Protein AF-A0A8R7PAR3-F1 (afdb_monomer)

Structure (mmCIF, N/CA/C/O backbone):
data_AF-A0A8R7PAR3-F1
#
_entry.id   AF-A0A8R7PAR3-F1
#
loop_
_atom_site.group_PDB
_atom_site.id
_atom_site.type_symbol
_atom_site.label_atom_id
_atom_site.label_alt_id
_atom_site.label_comp_id
_atom_site.label_asym_id
_atom_site.label_entity_id
_atom_site.label_seq_id
_atom_site.pdbx_PDB_ins_code
_atom_site.Cartn_x
_atom_site.Cartn_y
_atom_site.Cartn_z
_atom_site.occupancy
_atom_site.B_iso_or_equiv
_atom_site.auth_seq_id
_atom_site.auth_comp_id
_atom_site.auth_asym_id
_atom_site.auth_atom_id
_atom_site.pdbx_PDB_model_num
ATOM 1 N N . MET A 1 1 ? 7.587 -15.122 -15.158 1.00 65.69 1 MET A N 1
ATOM 2 C CA . MET A 1 1 ? 8.585 -14.668 -14.167 1.00 65.69 1 MET A CA 1
ATOM 3 C C . MET A 1 1 ? 7.869 -14.502 -12.839 1.00 65.69 1 MET A C 1
ATOM 5 O O . MET A 1 1 ? 6.731 -14.054 -12.856 1.00 65.69 1 MET A O 1
ATOM 9 N N . VAL A 1 2 ? 8.488 -14.904 -11.732 1.00 83.75 2 VAL A N 1
ATOM 10 C CA . VAL A 1 2 ? 7.949 -14.722 -10.374 1.00 83.75 2 VAL A CA 1
ATOM 11 C C . VAL A 1 2 ? 8.894 -13.774 -9.637 1.00 83.75 2 VAL A C 1
ATOM 13 O O . VAL A 1 2 ? 10.106 -13.960 -9.722 1.00 83.75 2 VAL A O 1
ATOM 16 N N . GLN A 1 3 ? 8.353 -12.751 -8.971 1.00 88.56 3 GLN A N 1
ATOM 17 C CA . GLN A 1 3 ? 9.102 -11.785 -8.159 1.00 88.56 3 GLN A CA 1
ATOM 18 C C . GLN A 1 3 ? 8.719 -11.979 -6.687 1.00 88.56 3 GLN A C 1
ATOM 20 O O . GLN A 1 3 ? 7.534 -12.043 -6.364 1.00 88.56 3 GLN A O 1
ATOM 25 N N . GLU A 1 4 ? 9.715 -12.077 -5.804 1.00 90.38 4 GLU A N 1
ATOM 26 C CA . GLU A 1 4 ? 9.526 -12.178 -4.353 1.00 90.38 4 GLU A CA 1
ATOM 27 C C . GLU A 1 4 ? 9.855 -10.832 -3.691 1.00 90.38 4 GLU A C 1
ATOM 29 O O . GLU A 1 4 ? 10.912 -10.249 -3.943 1.00 90.38 4 GLU A O 1
ATOM 34 N N . LEU A 1 5 ? 8.948 -10.335 -2.843 1.00 91.75 5 LEU A N 1
ATOM 35 C CA . LEU A 1 5 ? 9.017 -9.001 -2.240 1.00 91.75 5 LEU A CA 1
ATOM 36 C C . LEU A 1 5 ? 9.000 -9.085 -0.712 1.00 91.75 5 LEU A C 1
ATOM 38 O O . LEU A 1 5 ? 8.231 -9.848 -0.125 1.00 91.75 5 LEU A O 1
ATOM 42 N N . ARG A 1 6 ? 9.815 -8.257 -0.049 1.00 90.81 6 ARG A N 1
ATOM 43 C CA . ARG A 1 6 ? 9.913 -8.207 1.417 1.00 90.81 6 ARG A CA 1
ATOM 44 C C . ARG A 1 6 ? 9.215 -6.992 2.007 1.00 90.81 6 ARG A C 1
ATOM 46 O O . ARG A 1 6 ? 9.736 -5.879 1.960 1.00 90.81 6 ARG A O 1
ATOM 53 N N . ARG A 1 7 ? 8.096 -7.234 2.691 1.00 89.75 7 ARG A N 1
ATOM 54 C CA . ARG A 1 7 ? 7.409 -6.235 3.527 1.00 89.75 7 ARG A CA 1
ATOM 55 C C . ARG A 1 7 ? 8.219 -5.848 4.770 1.00 89.75 7 ARG A C 1
ATOM 57 O O . ARG A 1 7 ? 8.393 -4.670 5.054 1.00 89.75 7 ARG A O 1
ATOM 64 N N . GLY A 1 8 ? 8.723 -6.833 5.512 1.00 87.31 8 GLY A N 1
ATOM 65 C CA . GLY A 1 8 ? 9.401 -6.627 6.794 1.00 87.31 8 GLY A CA 1
ATOM 66 C C . GLY A 1 8 ? 9.808 -7.946 7.448 1.00 87.31 8 GLY A C 1
ATOM 67 O O . GLY A 1 8 ? 9.696 -8.998 6.822 1.00 87.31 8 GLY A O 1
ATOM 68 N N . ILE A 1 9 ? 10.302 -7.880 8.689 1.00 86.25 9 ILE A N 1
ATOM 69 C CA . ILE A 1 9 ? 10.720 -9.063 9.463 1.00 86.25 9 ILE A CA 1
ATOM 70 C C . ILE A 1 9 ? 9.550 -9.734 10.189 1.00 86.25 9 ILE A C 1
ATOM 72 O O . ILE A 1 9 ? 9.519 -10.956 10.309 1.00 86.25 9 ILE A O 1
ATOM 76 N N . ASP A 1 10 ? 8.570 -8.944 10.624 1.00 90.00 10 ASP A N 1
ATOM 77 C CA . ASP A 1 10 ? 7.436 -9.457 11.382 1.00 90.00 10 ASP A CA 1
ATOM 78 C C . ASP A 1 10 ? 6.428 -10.158 10.473 1.00 90.00 10 ASP A C 1
ATOM 80 O O . ASP A 1 10 ? 6.106 -9.680 9.374 1.00 90.00 10 ASP A O 1
ATOM 84 N N . ARG A 1 11 ? 5.858 -11.257 10.978 1.00 93.50 11 ARG A N 1
ATOM 85 C CA . ARG A 1 11 ? 4.675 -11.869 10.373 1.00 93.50 11 ARG A CA 1
ATOM 86 C C . ARG A 1 11 ? 3.526 -10.863 10.395 1.00 93.50 11 ARG A C 1
ATOM 88 O O . ARG A 1 11 ? 3.311 -10.188 11.402 1.00 93.50 11 ARG A O 1
ATOM 95 N N . ALA A 1 12 ? 2.804 -10.781 9.289 1.00 95.56 12 ALA A N 1
ATOM 96 C CA . ALA A 1 12 ? 1.672 -9.888 9.136 1.00 95.56 12 ALA A CA 1
ATOM 97 C C . ALA A 1 12 ? 0.623 -10.509 8.228 1.00 95.56 12 ALA A C 1
ATOM 99 O O . ALA A 1 12 ? 0.975 -11.186 7.258 1.00 95.56 12 ALA A O 1
ATOM 100 N N . ASP A 1 13 ? -0.631 -10.217 8.535 1.00 97.44 13 ASP A N 1
ATOM 101 C CA . ASP A 1 13 ? -1.751 -10.540 7.667 1.00 97.44 13 ASP A CA 1
ATOM 102 C C . ASP A 1 13 ? -1.952 -9.385 6.682 1.00 97.44 13 ASP A C 1
ATOM 104 O O . ASP A 1 13 ? -1.839 -8.206 7.030 1.00 97.44 13 ASP A O 1
ATOM 108 N N . ILE A 1 14 ? -2.166 -9.729 5.414 1.00 98.00 14 ILE A N 1
ATOM 109 C CA . ILE A 1 14 ? -2.314 -8.754 4.335 1.00 98.00 14 ILE A CA 1
ATOM 110 C C . ILE A 1 14 ? -3.793 -8.441 4.157 1.00 98.00 14 ILE A C 1
ATOM 112 O O . ILE A 1 14 ? -4.589 -9.344 3.912 1.00 98.00 14 ILE A O 1
ATOM 116 N N . HIS A 1 15 ? -4.149 -7.161 4.248 1.00 98.38 15 HIS A N 1
ATOM 117 C CA . HIS A 1 15 ? -5.535 -6.715 4.102 1.00 98.38 15 HIS A CA 1
ATOM 118 C C . HIS A 1 15 ? -5.885 -6.419 2.642 1.00 98.38 15 HIS A C 1
ATOM 120 O O . HIS A 1 15 ? -6.962 -6.772 2.170 1.00 98.38 15 HIS A O 1
ATOM 126 N N . CYS A 1 16 ? -4.984 -5.759 1.911 1.00 98.56 16 CYS A N 1
ATOM 127 C CA . CYS A 1 16 ? -5.232 -5.348 0.535 1.00 98.56 16 CYS A CA 1
ATOM 128 C C . CYS A 1 16 ? -3.932 -5.291 -0.275 1.00 98.56 16 CYS A C 1
ATOM 130 O O . CYS A 1 16 ? -2.870 -4.929 0.239 1.00 98.56 16 CYS A O 1
ATOM 132 N N . ILE A 1 17 ? -4.037 -5.639 -1.558 1.00 98.12 17 ILE A N 1
ATOM 133 C CA . ILE A 1 17 ? -2.976 -5.532 -2.558 1.00 98.12 17 ILE A CA 1
ATOM 134 C C . ILE A 1 17 ? -3.562 -4.833 -3.785 1.00 98.12 17 ILE A C 1
ATOM 136 O O . ILE A 1 17 ? -4.655 -5.186 -4.223 1.00 98.12 17 ILE A O 1
ATOM 140 N N . ALA A 1 18 ? -2.832 -3.884 -4.368 1.00 98.00 18 ALA A N 1
ATOM 141 C CA . ALA A 1 18 ? -3.247 -3.208 -5.594 1.00 98.00 18 ALA A CA 1
ATOM 142 C C . ALA A 1 18 ? -2.056 -2.958 -6.521 1.00 98.00 18 ALA A C 1
ATOM 144 O O . ALA A 1 18 ? -0.998 -2.534 -6.067 1.00 98.00 18 ALA A O 1
ATOM 145 N N . PHE A 1 19 ? -2.232 -3.183 -7.822 1.00 96.75 19 PHE A N 1
ATOM 146 C CA . PHE A 1 19 ? -1.272 -2.746 -8.836 1.00 96.75 19 PHE A CA 1
ATOM 147 C C . PHE A 1 19 ? -1.568 -1.314 -9.270 1.00 96.75 19 PHE A C 1
ATOM 149 O O . PHE A 1 19 ? -2.729 -0.898 -9.327 1.00 96.75 19 PHE A O 1
ATOM 156 N N . SER A 1 20 ? -0.527 -0.562 -9.622 1.00 95.81 20 SER A N 1
ATOM 157 C CA . SER A 1 20 ? -0.725 0.684 -10.356 1.00 95.81 20 SER A CA 1
ATOM 158 C C . SER A 1 20 ? -1.287 0.391 -11.754 1.00 95.81 20 S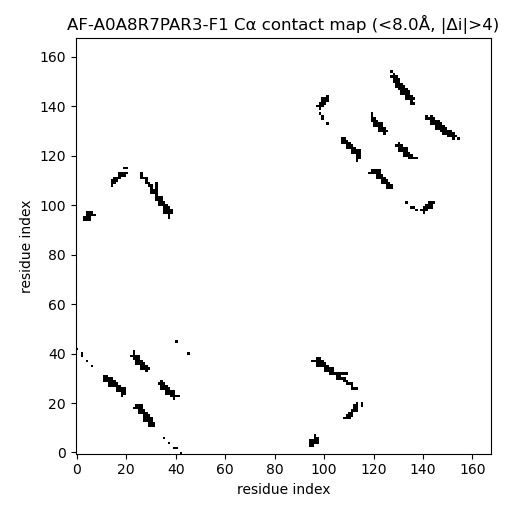ER A C 1
ATOM 160 O O . SER A 1 20 ? -1.013 -0.674 -12.311 1.00 95.81 20 SER A O 1
ATOM 162 N N . PRO A 1 21 ? -2.048 1.318 -12.368 1.00 94.06 21 PRO A N 1
ATOM 163 C CA . PRO A 1 21 ? -2.633 1.098 -13.695 1.00 94.06 21 PRO A CA 1
ATOM 164 C C . PRO A 1 21 ? -1.614 0.790 -14.801 1.00 94.06 21 PRO A C 1
ATOM 166 O O . PRO A 1 21 ? -1.952 0.153 -15.792 1.00 94.06 21 PRO A O 1
ATOM 169 N N . ASP A 1 22 ? -0.376 1.257 -14.636 1.00 91.69 22 ASP A N 1
ATOM 170 C CA . ASP A 1 22 ? 0.753 1.020 -15.541 1.00 91.69 22 ASP A CA 1
ATOM 171 C C . ASP A 1 22 ? 1.615 -0.190 -15.138 1.00 91.69 22 ASP A C 1
ATOM 173 O O . ASP A 1 22 ? 2.676 -0.403 -15.720 1.00 91.69 22 ASP A O 1
ATOM 177 N N . PHE A 1 23 ? 1.187 -0.955 -14.128 1.00 91.88 23 PHE A N 1
ATOM 178 C CA . PHE A 1 23 ? 1.869 -2.129 -13.579 1.00 91.88 23 PHE A CA 1
ATOM 179 C C . PHE A 1 23 ? 3.323 -1.893 -13.154 1.00 91.88 23 PHE A C 1
ATOM 181 O O . PHE A 1 23 ? 4.081 -2.849 -13.038 1.00 91.88 23 PHE A O 1
ATOM 188 N N . ARG A 1 24 ? 3.733 -0.645 -12.903 1.00 91.81 24 ARG A N 1
ATOM 189 C CA . ARG A 1 24 ? 5.080 -0.336 -12.397 1.00 91.81 24 ARG A CA 1
ATOM 190 C C . ARG A 1 24 ? 5.206 -0.529 -10.893 1.00 91.81 24 ARG A C 1
ATOM 192 O O . ARG A 1 24 ? 6.317 -0.723 -10.403 1.00 91.81 24 ARG A O 1
ATOM 199 N N . TRP A 1 25 ? 4.088 -0.479 -10.173 1.00 94.75 25 TRP A N 1
ATOM 200 C CA . TRP A 1 25 ? 4.067 -0.468 -8.719 1.00 94.75 25 TRP A CA 1
ATOM 201 C C . TRP A 1 25 ? 3.058 -1.461 -8.149 1.00 94.75 25 TRP A C 1
ATOM 203 O O . TRP A 1 25 ? 1.989 -1.685 -8.718 1.00 94.75 25 TRP A O 1
ATOM 213 N N . LEU A 1 26 ? 3.389 -2.002 -6.980 1.00 96.69 26 LEU A N 1
ATOM 214 C CA . LEU A 1 26 ? 2.518 -2.837 -6.162 1.00 96.69 26 LEU A CA 1
ATOM 215 C C . LEU A 1 26 ? 2.371 -2.209 -4.777 1.00 96.69 26 LEU A C 1
ATOM 217 O O . LEU A 1 26 ? 3.366 -2.015 -4.084 1.00 96.69 26 LEU A O 1
ATOM 221 N N . ALA A 1 27 ? 1.142 -1.917 -4.369 1.00 97.81 27 ALA A N 1
ATOM 222 C CA . ALA A 1 27 ? 0.796 -1.475 -3.027 1.00 97.81 27 ALA A CA 1
ATOM 223 C C . ALA A 1 27 ? 0.341 -2.663 -2.180 1.00 97.81 27 ALA A C 1
ATOM 225 O O . ALA A 1 27 ? -0.401 -3.510 -2.673 1.00 97.81 27 ALA A O 1
ATOM 226 N N . VAL A 1 28 ? 0.738 -2.700 -0.909 1.00 98.31 28 VAL A N 1
ATOM 227 C CA . VAL A 1 28 ? 0.339 -3.744 0.045 1.00 98.31 28 VAL A CA 1
ATOM 228 C C . VAL A 1 28 ? 0.058 -3.119 1.409 1.00 98.31 28 VAL A C 1
ATOM 230 O O . VAL A 1 28 ? 0.949 -2.481 1.969 1.00 98.31 28 VAL A O 1
ATOM 233 N N . SER A 1 29 ? -1.139 -3.324 1.963 1.00 98.44 29 SER A N 1
ATOM 234 C CA . SER A 1 29 ? -1.492 -2.966 3.346 1.00 98.44 29 SER A CA 1
ATOM 235 C C . SER A 1 29 ? -1.528 -4.194 4.262 1.00 98.44 29 SER A C 1
ATOM 237 O O . SER A 1 29 ? -1.795 -5.309 3.813 1.00 98.44 29 SER A O 1
ATOM 239 N N . SER A 1 30 ? -1.261 -4.008 5.557 1.00 97.69 30 SER A N 1
ATOM 240 C CA . SER A 1 30 ? -1.223 -5.114 6.528 1.00 97.69 30 SER A CA 1
ATOM 241 C C . SER A 1 30 ? -1.806 -4.770 7.901 1.00 97.69 30 SER A C 1
ATOM 243 O O . SER A 1 30 ? -1.993 -3.593 8.222 1.00 97.69 30 SER A O 1
ATOM 245 N N . ASP A 1 31 ? -2.020 -5.799 8.726 1.00 97.38 31 ASP A N 1
ATOM 246 C CA . ASP A 1 31 ? -2.444 -5.727 10.139 1.00 97.38 31 ASP A CA 1
ATOM 247 C C . ASP A 1 31 ? -1.497 -4.916 11.033 1.00 97.38 31 ASP A C 1
ATOM 249 O O . ASP A 1 31 ? -1.902 -4.376 12.061 1.00 97.38 31 ASP A O 1
ATOM 253 N N . LYS A 1 32 ? -0.244 -4.740 10.606 1.00 97.38 32 LYS A N 1
ATOM 254 C CA . LYS A 1 32 ? 0.740 -3.878 11.277 1.00 97.38 32 LYS A CA 1
ATOM 255 C C . LYS A 1 32 ? 0.508 -2.389 11.041 1.00 97.38 32 LYS A C 1
ATOM 257 O O . LYS A 1 32 ? 1.401 -1.593 11.318 1.00 97.38 32 LYS A O 1
ATOM 262 N N . GLY A 1 33 ? -0.624 -1.989 10.465 1.00 96.12 33 GLY A N 1
ATOM 263 C CA . GLY A 1 33 ? -0.890 -0.588 10.152 1.00 96.12 33 GLY A CA 1
ATOM 264 C C . GLY A 1 33 ? 0.181 0.004 9.234 1.00 96.12 33 GLY A C 1
ATOM 265 O O . GLY A 1 33 ? 0.544 1.162 9.384 1.00 96.12 33 GLY A O 1
ATOM 266 N N . THR A 1 34 ? 0.765 -0.784 8.328 1.00 96.50 34 THR A N 1
ATOM 267 C CA . THR A 1 34 ? 1.705 -0.271 7.320 1.00 96.50 34 THR A CA 1
ATOM 268 C C . THR A 1 34 ? 1.176 -0.492 5.924 1.00 96.50 34 THR A C 1
ATOM 270 O O . THR A 1 34 ? 0.575 -1.531 5.637 1.00 96.50 34 THR A O 1
ATOM 273 N N . VAL A 1 35 ? 1.457 0.475 5.052 1.00 97.75 35 VAL A N 1
ATOM 274 C CA . VAL A 1 35 ? 1.297 0.337 3.606 1.00 97.75 35 VAL A CA 1
ATOM 275 C C . VAL A 1 35 ? 2.662 0.455 2.952 1.00 97.75 35 VAL A C 1
ATOM 277 O O . VAL A 1 35 ? 3.403 1.395 3.228 1.00 97.75 35 VAL A O 1
ATOM 280 N N . HIS A 1 36 ? 2.987 -0.507 2.097 1.00 97.31 36 HIS A N 1
ATOM 281 C CA . HIS A 1 36 ? 4.240 -0.593 1.357 1.00 97.31 36 HIS A CA 1
ATOM 282 C C . HIS A 1 36 ? 3.976 -0.434 -0.139 1.00 97.31 36 HIS A C 1
ATOM 284 O O . HIS A 1 36 ? 2.972 -0.935 -0.638 1.00 97.31 36 HIS A O 1
ATOM 290 N N . VAL A 1 37 ? 4.894 0.217 -0.853 1.00 97.12 37 VAL A N 1
ATOM 291 C CA . VAL A 1 37 ? 4.943 0.272 -2.319 1.00 97.12 37 VAL A CA 1
ATOM 292 C C . VAL A 1 37 ? 6.214 -0.401 -2.800 1.00 97.12 37 VAL A C 1
ATOM 294 O O . VAL A 1 37 ? 7.304 -0.074 -2.332 1.00 97.12 37 VAL A O 1
ATOM 297 N N . PHE A 1 38 ? 6.077 -1.314 -3.753 1.00 95.62 38 PHE A N 1
ATOM 298 C CA . PHE A 1 38 ? 7.174 -2.044 -4.376 1.00 95.62 38 PHE A CA 1
ATOM 299 C C . PHE A 1 38 ? 7.246 -1.750 -5.873 1.00 95.62 38 PHE A C 1
ATOM 301 O O . PHE A 1 38 ? 6.195 -1.594 -6.501 1.00 95.62 38 PHE A O 1
ATOM 308 N N . PRO A 1 39 ? 8.451 -1.715 -6.462 1.00 93.00 39 PRO A N 1
ATOM 309 C CA . PRO A 1 39 ? 8.604 -1.778 -7.906 1.00 93.00 39 PRO A CA 1
ATOM 310 C C . PRO A 1 39 ? 8.206 -3.167 -8.416 1.00 93.00 39 PRO A C 1
ATOM 312 O O . PRO A 1 39 ? 8.545 -4.190 -7.820 1.00 93.00 39 PRO A O 1
ATOM 315 N N . VAL A 1 40 ? 7.516 -3.207 -9.548 1.00 92.00 40 VAL A N 1
ATOM 316 C CA . VAL A 1 40 ? 7.207 -4.448 -10.263 1.00 92.00 40 VAL A CA 1
ATOM 317 C C . VAL A 1 40 ? 8.241 -4.634 -11.369 1.00 92.00 40 VAL A C 1
ATOM 319 O O . VAL A 1 40 ? 8.500 -3.722 -12.160 1.00 92.00 40 VAL A O 1
ATOM 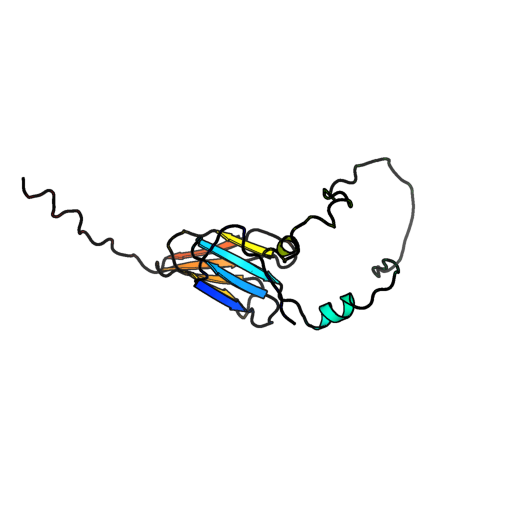322 N N . ALA A 1 41 ? 8.861 -5.810 -11.425 1.00 86.56 41 ALA A N 1
ATOM 323 C CA . ALA A 1 41 ? 9.860 -6.116 -12.438 1.00 86.56 41 ALA A CA 1
ATOM 324 C C . ALA A 1 41 ? 9.220 -6.176 -13.838 1.00 86.56 41 ALA A C 1
ATOM 326 O O . ALA A 1 41 ? 8.324 -6.982 -14.089 1.00 86.56 41 ALA A O 1
ATOM 327 N N . SER A 1 42 ? 9.707 -5.348 -14.769 1.00 78.88 42 SER A N 1
ATOM 328 C CA . SER A 1 42 ? 9.322 -5.436 -16.184 1.00 78.88 42 SER A CA 1
ATOM 329 C C . SER A 1 42 ? 10.099 -6.546 -16.898 1.00 78.88 42 SER A C 1
ATOM 331 O O . SER A 1 42 ? 11.295 -6.736 -16.651 1.00 78.88 42 SER A O 1
ATOM 333 N N . VAL A 1 43 ? 9.432 -7.236 -17.830 1.00 64.88 43 VAL A N 1
ATOM 334 C CA . VAL A 1 43 ? 10.008 -8.311 -18.659 1.00 64.88 43 VAL A CA 1
ATOM 335 C C . VAL A 1 43 ? 11.223 -7.817 -19.454 1.00 64.88 43 VAL A C 1
ATOM 337 O O . VAL A 1 43 ? 12.205 -8.548 -19.587 1.00 64.88 43 VAL A O 1
ATOM 340 N N . ASP A 1 44 ? 11.220 -6.552 -19.878 1.00 59.78 44 ASP A N 1
ATOM 341 C CA . ASP A 1 44 ? 12.302 -5.970 -20.683 1.00 59.78 44 ASP A CA 1
ATOM 342 C C . ASP A 1 44 ? 13.611 -5.789 -19.898 1.00 59.78 44 ASP A C 1
ATOM 344 O O . ASP A 1 44 ? 14.689 -5.736 -20.482 1.00 59.78 44 ASP A O 1
ATOM 348 N N . LYS A 1 45 ? 13.543 -5.718 -18.561 1.00 52.78 45 LYS A N 1
ATOM 349 C CA . LYS A 1 45 ? 14.723 -5.538 -17.696 1.00 52.78 45 LYS A CA 1
ATOM 350 C C . LYS A 1 45 ? 15.398 -6.864 -17.319 1.00 52.78 45 LYS A C 1
ATOM 352 O O . LYS A 1 45 ? 16.590 -6.885 -16.994 1.00 52.78 45 LYS A O 1
ATOM 357 N N . ALA A 1 46 ? 14.652 -7.968 -17.364 1.00 50.31 46 ALA A N 1
ATOM 358 C CA . ALA A 1 46 ? 15.136 -9.301 -17.002 1.00 50.31 46 ALA A CA 1
ATOM 359 C C . ALA A 1 46 ? 15.991 -9.947 -18.109 1.00 50.31 46 ALA A C 1
ATOM 361 O O . ALA A 1 46 ? 16.884 -10.744 -17.827 1.00 50.31 46 ALA A O 1
ATOM 362 N N . THR A 1 47 ? 15.770 -9.578 -19.372 1.00 44.66 47 THR A N 1
ATOM 363 C CA . THR A 1 47 ? 16.577 -10.058 -20.508 1.00 44.66 47 THR A CA 1
ATOM 364 C C . THR A 1 47 ? 17.959 -9.403 -20.556 1.00 44.66 47 THR A C 1
ATOM 366 O O . THR A 1 47 ? 18.929 -10.049 -20.945 1.00 44.66 47 THR A O 1
ATOM 369 N N . SER A 1 48 ? 18.096 -8.171 -20.056 1.00 47.31 48 SER A N 1
ATOM 370 C CA . SER A 1 48 ? 19.391 -7.489 -19.918 1.00 47.31 48 SER A CA 1
ATOM 371 C C . SER A 1 48 ? 20.293 -8.033 -18.800 1.00 47.31 48 SER A C 1
ATOM 373 O O . SER A 1 48 ? 21.470 -7.696 -18.764 1.00 47.31 48 SER A O 1
ATOM 375 N N . THR A 1 49 ? 19.787 -8.875 -17.892 1.00 43.72 49 THR A N 1
ATOM 376 C CA . THR A 1 49 ? 20.581 -9.439 -16.779 1.00 43.72 49 THR A CA 1
ATOM 377 C C . THR A 1 49 ? 21.133 -10.842 -17.049 1.00 43.72 49 THR A C 1
ATOM 379 O O . THR A 1 49 ? 21.947 -11.326 -16.268 1.00 43.72 49 THR A O 1
ATOM 382 N N . MET A 1 50 ? 20.756 -11.477 -18.167 1.00 44.75 50 MET A N 1
ATOM 383 C CA . MET A 1 50 ? 21.255 -12.804 -18.573 1.00 44.75 50 MET A CA 1
ATOM 384 C C . MET A 1 50 ? 22.372 -12.755 -19.632 1.00 44.75 50 MET A C 1
ATOM 386 O O . MET A 1 50 ? 22.967 -13.785 -19.942 1.00 44.75 50 MET A O 1
ATOM 390 N N . ALA A 1 51 ? 22.710 -11.574 -20.159 1.00 36.50 51 ALA A N 1
ATOM 391 C CA . ALA A 1 51 ? 23.892 -11.378 -20.995 1.00 36.50 51 ALA A CA 1
ATOM 392 C C . ALA A 1 51 ? 25.108 -11.073 -20.105 1.00 36.50 51 ALA A C 1
ATOM 394 O O . ALA A 1 51 ? 25.497 -9.925 -19.909 1.00 36.50 51 ALA A O 1
ATOM 395 N N . GLY A 1 52 ? 25.687 -12.119 -19.512 1.00 34.12 52 GLY A N 1
ATOM 396 C CA . GLY A 1 52 ? 26.989 -12.026 -18.861 1.00 34.12 52 GLY A CA 1
ATOM 397 C C . GLY A 1 52 ? 28.077 -11.725 -19.893 1.00 34.12 52 GLY A C 1
ATOM 398 O O . GLY A 1 52 ? 28.284 -12.502 -20.821 1.00 34.12 52 GLY A O 1
ATOM 399 N N . GLY A 1 53 ? 28.776 -10.606 -19.720 1.00 31.53 53 GLY A N 1
ATOM 400 C CA . GLY A 1 53 ? 29.917 -10.239 -20.548 1.00 31.53 53 GLY A CA 1
ATOM 401 C C . GLY A 1 53 ? 30.386 -8.823 -20.255 1.00 31.53 53 GLY A C 1
ATOM 402 O O . GLY A 1 53 ? 29.858 -7.873 -20.814 1.00 31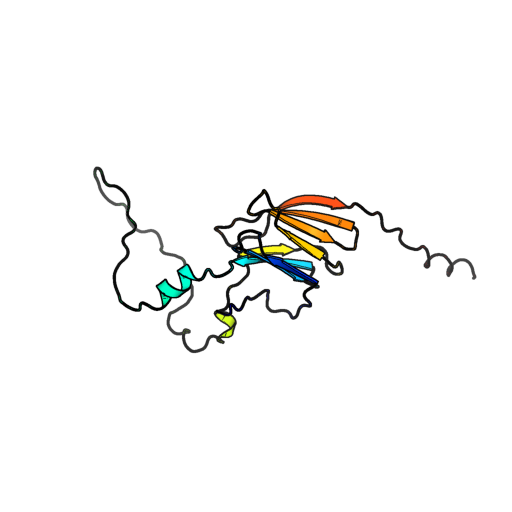.53 53 GLY A O 1
ATOM 403 N N . ASP A 1 54 ? 31.347 -8.724 -19.340 1.00 38.47 54 ASP A N 1
ATOM 404 C CA . ASP A 1 54 ? 32.321 -7.642 -19.177 1.00 38.47 54 ASP A CA 1
ATOM 405 C C . ASP A 1 54 ? 32.350 -6.607 -20.321 1.00 38.47 54 ASP A C 1
ATOM 407 O O . ASP A 1 54 ? 32.745 -6.943 -21.439 1.00 38.47 54 ASP A O 1
ATOM 411 N N . ARG A 1 55 ? 31.940 -5.363 -20.028 1.00 35.66 55 ARG A N 1
ATOM 412 C CA . ARG A 1 55 ? 32.634 -4.118 -20.409 1.00 35.66 55 ARG A CA 1
ATOM 413 C C . ARG A 1 55 ? 31.822 -2.877 -20.048 1.00 35.66 55 ARG A C 1
ATOM 415 O O . ARG A 1 55 ? 30.756 -2.620 -20.587 1.00 35.66 55 ARG A O 1
ATOM 422 N N . ASP A 1 56 ? 32.429 -2.134 -19.136 1.00 31.50 56 ASP A N 1
ATOM 423 C CA . ASP A 1 56 ? 32.658 -0.695 -19.184 1.00 31.50 56 ASP A CA 1
ATOM 424 C C . ASP A 1 56 ? 31.467 0.271 -19.289 1.00 31.50 56 ASP A C 1
ATOM 426 O O . ASP A 1 56 ? 30.645 0.277 -20.203 1.00 31.50 56 ASP A O 1
ATOM 430 N N . ALA A 1 57 ? 31.436 1.159 -18.303 1.00 41.94 57 ALA A N 1
ATOM 431 C CA . ALA A 1 57 ? 30.499 2.250 -18.184 1.00 41.94 57 ALA A CA 1
ATOM 432 C C . ALA A 1 57 ? 30.693 3.260 -19.318 1.00 41.94 57 ALA A C 1
ATOM 434 O O . ALA A 1 57 ? 31.723 3.921 -19.372 1.00 41.94 57 ALA A O 1
ATOM 435 N N . LEU A 1 58 ? 29.667 3.491 -20.137 1.00 31.67 58 LEU A N 1
ATOM 436 C CA . LEU A 1 58 ? 29.576 4.707 -20.946 1.00 31.67 58 LEU A CA 1
ATOM 437 C C . LEU A 1 58 ? 28.156 5.272 -20.883 1.00 31.67 58 LEU A C 1
ATOM 439 O O . LEU A 1 58 ? 27.303 5.038 -21.736 1.00 31.67 58 LEU A O 1
ATOM 443 N N . LEU A 1 59 ? 27.933 6.061 -19.831 1.00 34.91 59 LEU A N 1
ATOM 444 C CA . LEU A 1 59 ? 26.929 7.114 -19.836 1.00 34.91 59 LEU A CA 1
ATOM 445 C C . LEU A 1 59 ? 27.310 8.106 -20.938 1.00 34.91 59 LEU A C 1
ATOM 447 O O . LEU A 1 59 ? 28.348 8.765 -20.874 1.00 34.91 59 LEU A O 1
ATOM 451 N N . VAL A 1 60 ? 26.465 8.195 -21.958 1.00 31.16 60 VAL A N 1
ATOM 452 C CA . VAL A 1 60 ? 26.538 9.228 -22.987 1.00 31.16 60 VAL A CA 1
ATOM 453 C C . VAL A 1 60 ? 26.226 10.570 -22.325 1.00 31.16 60 VAL A C 1
ATOM 455 O O . VAL A 1 60 ? 25.079 10.851 -21.985 1.00 31.16 60 VAL A O 1
ATOM 458 N N . ALA A 1 61 ? 27.250 11.401 -22.146 1.00 36.62 61 ALA A N 1
ATOM 459 C CA . ALA A 1 61 ? 27.109 12.830 -21.890 1.00 36.62 61 ALA A CA 1
ATOM 460 C C . ALA A 1 61 ? 27.680 13.605 -23.093 1.00 36.62 61 ALA A C 1
ATOM 462 O O . ALA A 1 61 ? 28.728 13.217 -23.619 1.00 36.62 61 ALA A O 1
ATOM 463 N N . PRO A 1 62 ? 27.022 14.680 -23.565 1.00 32.59 62 PRO A N 1
ATOM 464 C CA . PRO A 1 62 ? 27.545 15.495 -24.651 1.00 32.59 62 PRO A CA 1
ATOM 465 C C . PRO A 1 62 ? 28.731 16.362 -24.195 1.00 32.59 62 PRO A C 1
ATOM 467 O O . PRO A 1 62 ? 28.847 16.772 -23.043 1.00 32.59 62 PRO A O 1
ATOM 470 N N . SER A 1 63 ? 29.624 16.601 -25.152 1.00 32.09 63 SER A N 1
ATOM 471 C CA . SER A 1 63 ? 30.970 17.166 -25.028 1.00 32.09 63 SER A CA 1
ATOM 472 C C . SER A 1 63 ? 31.025 18.705 -25.107 1.00 32.09 63 SER A C 1
ATOM 474 O O . SER A 1 63 ? 30.202 19.313 -25.792 1.00 32.09 63 SER A O 1
ATOM 476 N N . ARG A 1 64 ? 32.128 19.253 -24.546 1.00 30.77 64 ARG A N 1
ATOM 477 C CA . ARG A 1 64 ? 32.786 20.587 -24.704 1.00 30.77 64 ARG A CA 1
ATOM 478 C C . ARG A 1 64 ? 32.450 21.615 -23.601 1.00 30.77 64 ARG A C 1
ATOM 480 O O . ARG A 1 64 ? 31.285 21.862 -23.350 1.00 30.77 64 ARG A O 1
ATOM 487 N N . ALA A 1 65 ? 33.389 22.309 -22.939 1.00 30.19 65 ALA A N 1
ATOM 488 C CA . ALA A 1 65 ? 34.854 22.404 -23.037 1.00 30.19 65 ALA A CA 1
ATOM 489 C C . ALA A 1 65 ? 35.472 23.099 -21.782 1.00 30.19 65 ALA A C 1
ATOM 491 O O . ALA A 1 65 ? 34.781 23.844 -21.099 1.00 30.19 65 ALA A O 1
ATOM 492 N N . ALA A 1 66 ? 36.798 22.922 -21.614 1.00 32.16 66 ALA A N 1
ATOM 493 C CA . ALA A 1 66 ? 37.812 23.830 -21.019 1.00 32.16 66 ALA A CA 1
ATOM 494 C C . ALA A 1 66 ? 38.117 23.867 -19.484 1.00 32.16 66 ALA A C 1
ATOM 496 O O . ALA A 1 66 ? 37.459 24.547 -18.712 1.00 32.16 66 ALA A O 1
ATOM 497 N N . ALA A 1 67 ? 39.264 23.242 -19.142 1.00 31.69 67 ALA A N 1
ATOM 498 C CA . ALA A 1 67 ? 40.450 23.737 -18.393 1.00 31.69 67 ALA A CA 1
ATOM 499 C C . ALA A 1 67 ? 40.522 23.922 -16.837 1.00 31.69 67 ALA A C 1
ATOM 501 O O . ALA A 1 67 ? 39.942 24.843 -16.269 1.00 31.69 67 ALA A O 1
ATOM 502 N N . SER A 1 68 ? 41.512 23.200 -16.252 1.00 33.03 68 SER A N 1
ATOM 503 C CA . SER A 1 68 ? 42.419 23.516 -15.098 1.00 33.03 68 SER A CA 1
ATOM 504 C C . SER A 1 68 ? 42.092 22.936 -13.674 1.00 33.03 68 SER A C 1
ATOM 506 O O . SER A 1 68 ? 41.003 22.400 -13.506 1.00 33.03 68 SER A O 1
ATOM 508 N N . PRO A 1 69 ? 43.053 22.863 -12.701 1.00 42.06 69 PRO A N 1
ATOM 509 C CA . PRO A 1 69 ? 43.621 21.648 -12.051 1.00 42.06 69 PRO A CA 1
ATOM 510 C C . PRO A 1 69 ? 43.158 21.384 -10.573 1.00 42.06 69 PRO A C 1
ATOM 512 O O . PRO A 1 69 ? 42.328 22.140 -10.073 1.00 42.06 69 PRO A O 1
ATOM 515 N N . PRO A 1 70 ? 43.618 20.315 -9.855 1.00 42.16 70 PRO A N 1
ATOM 516 C CA . PRO A 1 70 ? 42.851 19.697 -8.757 1.00 42.16 70 PRO A CA 1
ATOM 517 C C . PRO A 1 70 ? 43.190 20.200 -7.333 1.00 42.16 70 PRO A C 1
ATOM 519 O O . PRO A 1 70 ? 44.345 20.528 -7.060 1.00 42.16 70 PRO A O 1
ATOM 522 N N . PRO A 1 71 ? 42.238 20.133 -6.378 1.00 46.34 71 PRO A N 1
ATOM 523 C CA . PRO A 1 71 ? 42.518 20.111 -4.938 1.00 46.34 71 PRO A CA 1
ATOM 524 C C . PRO A 1 71 ? 42.499 18.678 -4.341 1.00 46.34 71 PRO A C 1
ATOM 526 O O . PRO A 1 71 ? 41.896 17.772 -4.925 1.0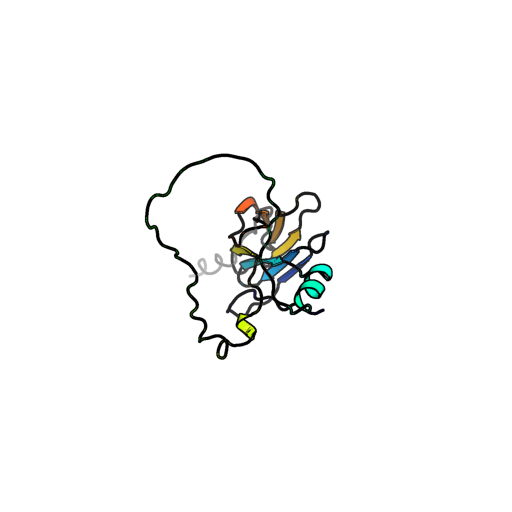0 46.34 71 PRO A O 1
ATOM 529 N N . PRO A 1 72 ? 43.153 18.438 -3.183 1.00 39.34 72 PRO A N 1
ATOM 530 C CA . PRO A 1 72 ? 43.340 17.099 -2.625 1.00 39.34 72 PRO A CA 1
ATOM 531 C C . PRO A 1 72 ? 42.183 16.617 -1.729 1.00 39.34 72 PRO A C 1
ATOM 533 O O . PRO A 1 72 ? 41.557 17.392 -1.016 1.00 39.34 72 PRO A O 1
ATOM 536 N N . ALA A 1 73 ? 42.002 15.292 -1.748 1.00 40.25 73 ALA A N 1
ATOM 537 C CA . ALA A 1 73 ? 41.458 14.407 -0.712 1.00 40.25 73 ALA A CA 1
ATOM 538 C C . ALA A 1 73 ? 40.157 14.815 0.017 1.00 40.25 73 ALA A C 1
ATOM 540 O O . ALA A 1 73 ? 40.171 15.542 1.004 1.00 40.25 73 ALA A O 1
ATOM 541 N N . ALA A 1 74 ? 39.049 14.164 -0.357 1.00 37.66 74 ALA A N 1
ATOM 542 C CA . ALA A 1 74 ? 37.907 13.960 0.531 1.00 37.66 74 ALA A CA 1
ATOM 543 C C . ALA A 1 74 ? 37.297 12.561 0.320 1.00 37.66 74 ALA A C 1
ATOM 545 O O . ALA A 1 74 ? 37.218 12.044 -0.794 1.00 37.66 74 ALA A O 1
A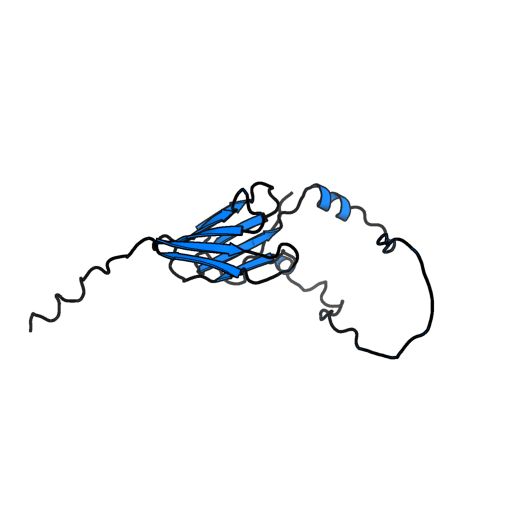TOM 546 N N . ALA A 1 75 ? 36.945 11.943 1.442 1.00 38.31 75 ALA A N 1
ATOM 547 C CA . ALA A 1 75 ? 36.596 10.546 1.652 1.00 38.31 75 ALA A CA 1
ATOM 548 C C . ALA A 1 75 ? 35.521 9.962 0.710 1.00 38.31 75 ALA A C 1
ATOM 550 O O . ALA A 1 75 ? 34.416 10.487 0.597 1.00 38.31 75 ALA A O 1
ATOM 551 N N . LYS A 1 76 ? 35.799 8.778 0.143 1.00 41.34 76 LYS A N 1
ATOM 552 C CA . LYS A 1 76 ? 34.762 7.863 -0.355 1.00 41.34 76 LYS A CA 1
ATOM 553 C C . LYS A 1 76 ? 34.189 7.096 0.837 1.00 41.34 76 LYS A C 1
ATOM 555 O O . LYS A 1 76 ? 34.800 6.139 1.302 1.00 41.34 76 LYS A O 1
ATOM 560 N N . GLN A 1 77 ? 33.036 7.520 1.339 1.00 47.00 77 GLN A N 1
ATOM 561 C CA . GLN A 1 77 ? 32.238 6.733 2.278 1.00 47.00 77 GLN A CA 1
ATOM 562 C C . GLN A 1 77 ? 31.042 6.136 1.542 1.00 47.00 77 GLN A C 1
ATOM 564 O O . GLN A 1 77 ? 30.333 6.851 0.839 1.00 47.00 77 GLN A O 1
ATOM 569 N N . GLY A 1 78 ? 30.813 4.834 1.741 1.00 38.97 78 GLY A N 1
ATOM 570 C CA . GLY A 1 78 ? 29.476 4.266 1.578 1.00 38.97 78 GLY A CA 1
ATOM 571 C C . GLY A 1 78 ? 29.333 2.993 0.748 1.00 38.97 78 GLY A C 1
ATOM 572 O O . GLY A 1 78 ? 28.404 2.906 -0.040 1.00 38.97 78 GLY A O 1
ATOM 573 N N . SER A 1 79 ? 30.174 1.975 0.942 1.00 44.25 79 SER A N 1
ATOM 574 C CA . SER A 1 79 ? 29.721 0.589 0.745 1.00 44.25 79 SER A CA 1
ATOM 575 C C . SER A 1 79 ? 30.127 -0.213 1.973 1.00 44.25 79 SER A C 1
ATOM 577 O O . SER A 1 79 ? 31.280 -0.607 2.120 1.00 44.25 79 SER A O 1
ATOM 579 N N . LEU A 1 80 ? 29.195 -0.363 2.916 1.00 55.09 80 LEU A N 1
ATOM 580 C CA . LEU A 1 80 ? 29.438 -1.011 4.209 1.00 55.09 80 LEU A CA 1
ATOM 581 C C . LEU A 1 80 ? 29.293 -2.538 4.162 1.00 55.09 80 LEU A C 1
ATOM 583 O O . LEU A 1 80 ? 29.056 -3.151 5.197 1.00 55.09 80 LEU A O 1
ATOM 587 N N . LEU A 1 81 ? 29.445 -3.176 2.999 1.00 59.41 81 LEU A N 1
ATOM 588 C CA . LEU A 1 81 ? 29.442 -4.636 2.924 1.00 59.41 81 LEU A CA 1
ATOM 589 C C . LEU A 1 81 ? 30.776 -5.137 2.357 1.00 59.41 81 LEU A C 1
ATOM 591 O O . LEU A 1 81 ? 31.012 -5.006 1.154 1.00 59.41 81 LEU A O 1
ATOM 595 N N . PRO A 1 82 ? 31.666 -5.708 3.195 1.00 59.22 82 PRO A N 1
ATOM 596 C CA . PRO A 1 82 ? 32.874 -6.350 2.702 1.00 59.22 82 PRO A CA 1
ATOM 597 C C . PRO A 1 82 ? 32.503 -7.558 1.832 1.00 59.22 82 PRO A C 1
ATOM 599 O O . PRO A 1 82 ? 31.647 -8.370 2.187 1.00 59.22 82 PRO A O 1
ATOM 602 N N . SER A 1 83 ? 33.191 -7.700 0.699 1.00 59.66 83 SER A N 1
ATOM 603 C CA . SER A 1 83 ? 32.953 -8.697 -0.359 1.00 59.66 83 SER A CA 1
ATOM 604 C C . SER A 1 83 ? 33.023 -10.169 0.088 1.00 59.66 83 SER A C 1
ATOM 606 O O . SER A 1 83 ? 32.715 -11.061 -0.699 1.00 59.66 83 SER A O 1
ATOM 608 N N . PHE A 1 84 ? 33.404 -10.436 1.340 1.00 55.81 84 PHE A N 1
ATOM 609 C CA . PHE A 1 84 ? 33.606 -11.768 1.916 1.00 55.81 84 PHE A CA 1
ATOM 610 C C . PHE A 1 84 ? 32.332 -12.422 2.494 1.00 55.81 84 PHE A C 1
ATOM 612 O O . PHE A 1 84 ? 32.357 -13.603 2.820 1.00 55.81 84 PHE A O 1
ATOM 619 N N . LEU A 1 85 ? 31.202 -11.708 2.589 1.00 56.34 85 LEU A N 1
ATOM 620 C CA . LEU A 1 85 ? 29.925 -12.243 3.114 1.00 56.34 85 LEU A CA 1
ATOM 621 C C . LEU A 1 85 ? 28.974 -12.800 2.040 1.00 56.34 85 LEU A C 1
ATOM 623 O O . LEU A 1 85 ? 27.877 -13.261 2.355 1.00 56.34 85 LEU A O 1
ATOM 627 N N . LYS A 1 86 ? 29.389 -12.807 0.768 1.00 52.34 86 LYS A N 1
ATOM 628 C CA . LYS A 1 86 ? 28.538 -13.166 -0.382 1.00 52.34 86 LYS A CA 1
ATOM 629 C C . LYS A 1 86 ? 28.113 -14.651 -0.433 1.00 52.34 86 LYS A C 1
ATOM 631 O O . LYS A 1 86 ? 27.373 -15.022 -1.334 1.00 52.34 86 LYS A O 1
ATOM 636 N N . GLY A 1 87 ? 28.550 -15.478 0.525 1.00 56.12 87 GLY A N 1
ATOM 637 C CA . GLY A 1 87 ? 28.216 -16.909 0.628 1.00 56.12 87 GLY A CA 1
ATOM 638 C C . GLY A 1 87 ? 27.404 -17.336 1.861 1.00 56.12 87 GLY A C 1
ATOM 639 O O . GLY A 1 87 ? 27.024 -18.497 1.931 1.00 56.12 87 GLY A O 1
ATOM 640 N N . TYR A 1 88 ? 27.130 -16.435 2.817 1.00 59.66 88 TYR A N 1
ATOM 641 C CA . TYR A 1 88 ? 26.435 -16.767 4.079 1.00 59.66 88 TYR A CA 1
ATOM 642 C C . TYR A 1 88 ? 25.174 -15.936 4.341 1.00 59.66 88 TYR A C 1
ATOM 644 O O . TYR A 1 88 ? 24.518 -16.133 5.363 1.00 59.66 88 TYR A O 1
ATOM 652 N N . LEU A 1 89 ? 24.812 -15.008 3.446 1.00 57.53 89 LEU A N 1
ATOM 653 C CA . LEU A 1 89 ? 23.527 -14.326 3.565 1.00 57.53 89 LEU A CA 1
ATOM 654 C C . LEU A 1 89 ? 22.415 -15.300 3.169 1.00 57.53 89 LEU A C 1
ATOM 656 O O . LEU A 1 89 ? 22.441 -15.810 2.046 1.00 57.53 89 LEU A O 1
ATOM 660 N N . PRO A 1 90 ? 21.422 -15.539 4.042 1.00 49.00 90 PRO A N 1
ATOM 661 C CA . PRO A 1 90 ? 20.245 -16.292 3.653 1.00 49.00 90 PRO A CA 1
ATOM 662 C C . PRO A 1 90 ? 19.656 -15.703 2.369 1.00 49.00 90 PRO A C 1
ATOM 664 O O . PRO A 1 90 ? 19.498 -14.485 2.281 1.00 49.00 90 PRO A O 1
ATOM 667 N N . SER A 1 91 ? 19.337 -16.544 1.380 1.00 52.00 91 SER A N 1
ATOM 668 C CA . SER A 1 91 ? 18.823 -16.131 0.057 1.00 52.00 91 SER A CA 1
ATOM 669 C C . SER A 1 91 ? 17.654 -15.158 0.157 1.00 52.00 91 SER A C 1
ATOM 671 O O . SER A 1 91 ? 17.488 -14.268 -0.672 1.00 52.00 91 SER A O 1
ATOM 673 N N . TYR A 1 92 ? 16.901 -15.270 1.241 1.00 52.47 92 TYR A N 1
ATOM 674 C CA . TYR A 1 92 ? 15.816 -14.389 1.584 1.00 52.47 92 TYR A CA 1
ATOM 675 C C . TYR A 1 92 ? 16.286 -12.907 1.608 1.00 52.47 92 TYR A C 1
ATOM 677 O O . TYR A 1 92 ? 15.613 -12.063 1.032 1.00 52.47 92 TYR A O 1
ATOM 685 N N . PHE A 1 93 ? 17.480 -12.554 2.105 1.00 45.88 93 PHE A N 1
ATOM 686 C CA . PHE A 1 93 ? 17.997 -11.168 2.103 1.00 45.88 93 PHE A CA 1
ATOM 687 C C . PHE A 1 93 ? 18.236 -10.557 0.709 1.00 45.88 93 PHE A C 1
ATOM 689 O O . PHE A 1 93 ? 18.468 -9.353 0.622 1.00 45.88 93 PHE A O 1
ATOM 696 N N . SER A 1 94 ? 18.179 -11.346 -0.368 1.00 52.12 94 SER A N 1
ATOM 697 C CA . SER A 1 94 ? 18.284 -10.834 -1.741 1.00 52.12 94 SER A CA 1
ATOM 698 C C . SER A 1 94 ? 16.981 -10.243 -2.294 1.00 52.12 94 SER A C 1
ATOM 700 O O . SER A 1 94 ? 17.013 -9.569 -3.319 1.00 52.12 94 SER A O 1
ATOM 702 N N . SER A 1 95 ? 15.840 -10.458 -1.631 1.00 53.47 95 SER A N 1
ATOM 703 C CA . SER A 1 95 ? 14.552 -9.917 -2.082 1.00 53.47 95 SER A CA 1
ATOM 704 C C . SER A 1 95 ? 14.474 -8.396 -1.911 1.00 53.47 95 SER A C 1
ATOM 706 O O . SER A 1 95 ? 14.918 -7.853 -0.892 1.00 53.47 95 SER A O 1
ATOM 708 N N . GLU A 1 96 ? 13.799 -7.728 -2.837 1.00 67.38 96 GLU A N 1
ATOM 709 C CA . GLU A 1 96 ? 13.617 -6.279 -2.815 1.00 67.38 96 GLU A CA 1
ATOM 710 C C . GLU A 1 96 ? 12.755 -5.842 -1.616 1.00 67.38 96 GLU A C 1
ATOM 712 O O . GLU A 1 96 ? 11.679 -6.389 -1.349 1.00 67.38 96 GLU A O 1
ATOM 717 N N . ARG A 1 97 ? 13.254 -4.854 -0.862 1.00 72.50 97 ARG A N 1
ATOM 718 C CA . ARG A 1 97 ? 12.482 -4.154 0.176 1.00 72.50 97 ARG A CA 1
ATOM 719 C C . ARG A 1 97 ? 11.542 -3.154 -0.499 1.00 72.50 97 ARG A C 1
ATOM 721 O O . ARG A 1 97 ? 11.767 -2.762 -1.642 1.00 72.50 97 ARG A O 1
ATOM 728 N N . SER A 1 98 ? 10.499 -2.722 0.205 1.00 82.62 98 SER A N 1
ATOM 729 C CA . SER A 1 98 ? 9.588 -1.700 -0.319 1.00 82.62 98 SER A CA 1
ATOM 730 C C . SER A 1 98 ? 10.336 -0.417 -0.675 1.00 82.62 98 SER A C 1
ATOM 732 O O . SER A 1 98 ? 11.139 0.059 0.126 1.00 82.62 98 SER A O 1
ATOM 734 N N . LEU A 1 99 ? 10.027 0.155 -1.842 1.00 90.56 99 LEU A N 1
ATOM 735 C CA . LEU A 1 99 ? 10.504 1.473 -2.249 1.00 90.56 99 LEU A CA 1
ATOM 736 C C . LEU A 1 99 ? 9.972 2.538 -1.295 1.00 90.56 99 LEU A C 1
ATOM 738 O O . LEU A 1 99 ? 10.720 3.396 -0.852 1.00 90.56 99 LEU A O 1
ATOM 742 N N . ALA A 1 100 ? 8.689 2.472 -0.955 1.00 94.56 100 ALA A N 1
ATOM 743 C CA . ALA A 1 100 ? 8.115 3.430 -0.033 1.00 94.56 100 ALA A CA 1
ATOM 744 C C . ALA A 1 100 ? 7.217 2.772 1.000 1.00 94.56 100 ALA A C 1
ATOM 746 O O . ALA A 1 100 ? 6.623 1.724 0.744 1.00 94.56 100 ALA A O 1
ATOM 747 N N . GLN A 1 101 ? 7.121 3.392 2.172 1.00 95.25 101 GLN A N 1
ATOM 748 C CA . GLN A 1 101 ? 6.298 2.903 3.273 1.00 95.25 101 GLN A CA 1
ATOM 749 C C . GLN A 1 101 ? 5.611 4.060 3.997 1.00 95.25 101 GLN A C 1
ATOM 751 O O . GLN A 1 101 ? 6.205 5.118 4.169 1.00 95.25 101 GLN A O 1
ATOM 756 N N . VAL A 1 102 ? 4.385 3.844 4.468 1.00 96.62 102 VAL A N 1
ATOM 757 C CA . VAL A 1 102 ? 3.737 4.698 5.472 1.00 96.62 102 VAL A CA 1
ATOM 758 C C . VAL A 1 102 ? 3.280 3.860 6.657 1.00 96.62 102 VAL A C 1
ATOM 760 O O . VAL A 1 102 ? 2.833 2.721 6.486 1.00 96.62 102 VAL A O 1
ATOM 763 N N . ARG A 1 103 ? 3.403 4.421 7.862 1.00 96.12 103 ARG A N 1
ATOM 764 C CA . ARG A 1 103 ? 2.857 3.862 9.102 1.00 96.12 103 ARG A CA 1
ATOM 765 C C . ARG A 1 103 ? 1.576 4.610 9.466 1.00 96.12 103 ARG A C 1
ATOM 767 O O . ARG A 1 103 ? 1.544 5.834 9.504 1.00 96.12 103 ARG A O 1
ATOM 774 N N . LEU A 1 104 ? 0.527 3.851 9.720 1.00 95.94 104 LEU A N 1
ATOM 775 C CA . LEU A 1 104 ? -0.810 4.283 10.097 1.00 95.94 104 LEU A CA 1
ATOM 776 C C . LEU A 1 104 ? -1.159 3.687 11.465 1.00 95.94 104 LEU A C 1
ATOM 778 O O . LEU A 1 104 ? -0.329 3.057 12.125 1.00 95.94 104 LEU A O 1
ATOM 782 N N . ARG A 1 105 ? -2.399 3.897 11.905 1.00 94.81 105 ARG A N 1
ATOM 783 C CA . ARG A 1 105 ? -2.888 3.347 13.167 1.00 94.81 105 ARG A CA 1
ATOM 784 C C . ARG A 1 105 ? -3.009 1.823 13.058 1.00 94.81 105 ARG A C 1
ATOM 786 O O . ARG A 1 105 ? -3.598 1.313 12.113 1.00 94.81 105 ARG A O 1
ATOM 793 N N . GLU A 1 106 ? -2.475 1.098 14.033 1.00 94.94 106 GLU A N 1
ATOM 794 C CA . GLU A 1 106 ? -2.675 -0.352 14.127 1.00 94.94 106 GLU A CA 1
ATOM 795 C C . GLU A 1 106 ? -4.112 -0.692 14.562 1.00 94.94 106 GLU A C 1
ATOM 797 O O . GLU A 1 106 ? -4.796 0.122 15.188 1.00 94.94 106 GLU A O 1
ATOM 802 N N . GLY A 1 107 ? -4.577 -1.897 14.219 1.00 94.38 107 GLY A N 1
ATOM 803 C CA . GLY A 1 107 ? -5.938 -2.355 14.527 1.00 94.38 107 GLY A CA 1
ATOM 804 C C . GLY A 1 107 ? -7.032 -1.790 13.613 1.00 94.38 107 GLY A C 1
ATOM 805 O O . GLY A 1 107 ? -8.212 -1.968 13.898 1.00 94.38 107 GLY A O 1
ATOM 806 N N . VAL A 1 108 ? -6.657 -1.113 12.524 1.00 96.06 108 VAL A N 1
ATOM 807 C CA . VAL A 1 108 ? -7.573 -0.676 11.463 1.00 96.06 108 VAL A CA 1
ATOM 808 C C . VAL A 1 108 ? -7.242 -1.443 10.187 1.00 96.06 108 VAL A C 1
ATOM 810 O O . VAL A 1 108 ? -6.079 -1.540 9.789 1.00 96.06 108 VAL A O 1
ATOM 813 N N . GLU A 1 109 ? -8.265 -1.983 9.532 1.00 97.56 109 GLU A N 1
ATOM 814 C CA . GLU A 1 109 ? -8.104 -2.606 8.222 1.00 97.56 109 GLU A CA 1
ATOM 815 C C . GLU A 1 109 ? -8.114 -1.532 7.138 1.00 97.56 109 GLU A C 1
ATOM 817 O O . GLU A 1 109 ? -8.978 -0.654 7.128 1.00 97.56 109 GLU A O 1
ATOM 822 N N . TYR A 1 110 ? -7.146 -1.599 6.226 1.00 98.31 110 TYR A N 1
ATOM 823 C CA . TYR A 1 110 ? -6.934 -0.575 5.210 1.00 98.31 110 TYR A CA 1
ATOM 824 C C . TYR A 1 110 ? -7.027 -1.169 3.808 1.00 98.31 110 TYR A C 1
ATOM 826 O O . TYR A 1 110 ? -6.250 -2.061 3.463 1.00 98.31 110 TYR A O 1
ATOM 834 N N . ALA A 1 111 ? -7.911 -0.619 2.980 1.00 98.44 111 ALA A N 1
ATOM 835 C CA . ALA A 1 111 ? -7.895 -0.814 1.535 1.00 98.44 111 ALA A CA 1
ATOM 836 C C . ALA A 1 111 ? -6.970 0.221 0.876 1.00 98.44 111 ALA A C 1
ATOM 838 O O . ALA A 1 111 ? -6.886 1.363 1.340 1.00 98.44 111 ALA A O 1
ATOM 839 N N . VAL A 1 112 ? -6.274 -0.174 -0.194 1.00 98.50 112 VAL A N 1
ATOM 840 C CA . VAL A 1 112 ? -5.314 0.681 -0.911 1.00 98.50 112 VAL A CA 1
ATOM 841 C C . VAL A 1 112 ? -5.582 0.689 -2.412 1.00 98.50 112 VAL A C 1
ATOM 843 O O . VAL A 1 112 ? -5.919 -0.338 -2.990 1.00 98.50 112 VAL A O 1
ATOM 846 N N . GLU A 1 113 ? -5.388 1.839 -3.055 1.00 98.00 113 GLU A N 1
ATOM 847 C CA . GLU A 1 113 ? -5.472 1.980 -4.514 1.00 98.00 113 GLU A CA 1
ATOM 848 C C . GLU A 1 113 ? -4.524 3.081 -5.012 1.00 98.00 113 GLU A C 1
ATOM 850 O O . GLU A 1 113 ? -4.259 4.062 -4.314 1.00 98.00 113 GLU A O 1
ATOM 855 N N . PHE A 1 114 ? -4.015 2.946 -6.238 1.00 97.62 114 PHE A N 1
ATOM 856 C CA . PHE A 1 114 ? -3.264 4.011 -6.902 1.00 97.62 114 PHE A CA 1
ATOM 857 C C . PHE A 1 114 ? -4.200 5.008 -7.584 1.00 97.62 114 PHE A C 1
ATOM 859 O O . PHE A 1 114 ? -5.110 4.634 -8.324 1.00 97.62 114 PHE A O 1
ATOM 866 N N . TRP A 1 115 ? -3.928 6.301 -7.412 1.00 95.25 115 TRP A N 1
ATOM 867 C CA . TRP A 1 115 ? -4.699 7.340 -8.087 1.00 95.25 115 TRP A CA 1
ATOM 868 C C . TRP A 1 115 ? -4.456 7.299 -9.606 1.00 95.25 115 TRP A C 1
ATOM 870 O O . TRP A 1 115 ? -3.339 7.508 -10.073 1.00 95.25 115 TRP A O 1
ATOM 880 N N . ARG A 1 116 ? -5.517 7.127 -10.408 1.00 91.00 116 ARG A N 1
ATOM 881 C CA . ARG A 1 116 ? -5.414 6.925 -11.872 1.00 91.00 116 ARG A CA 1
ATOM 882 C C . ARG A 1 116 ? -4.683 8.030 -12.645 1.00 91.00 116 ARG A C 1
ATOM 884 O O . ARG A 1 116 ? -3.917 7.739 -13.553 1.00 91.00 116 ARG A O 1
ATOM 891 N N . HIS A 1 117 ? -4.929 9.289 -12.300 1.00 88.00 117 HIS A N 1
ATOM 892 C CA . HIS A 1 117 ? -4.357 10.471 -12.962 1.00 88.00 117 HIS A CA 1
ATOM 893 C C . HIS A 1 117 ? -3.132 11.088 -12.269 1.00 88.00 117 HIS A C 1
ATOM 895 O O . HIS A 1 117 ? -2.555 12.034 -12.798 1.00 88.00 117 HIS A O 1
ATOM 901 N N . HIS A 1 118 ? -2.725 10.586 -11.100 1.00 90.50 118 HIS A N 1
ATOM 902 C CA . HIS A 1 118 ? -1.587 11.122 -10.356 1.00 90.50 118 HIS A CA 1
ATOM 903 C C . HIS A 1 118 ? -0.611 9.991 -10.058 1.00 90.50 118 HIS A C 1
ATOM 905 O O . HIS A 1 118 ? -0.746 9.323 -9.027 1.00 90.50 118 HIS A O 1
ATOM 911 N N . PRO A 1 119 ? 0.361 9.757 -10.961 1.00 81.06 119 PRO A N 1
ATOM 912 C CA . PRO A 1 119 ? 1.374 8.750 -10.715 1.00 81.06 119 PRO A CA 1
ATOM 913 C C . PRO A 1 119 ? 2.104 9.117 -9.422 1.00 81.06 119 PRO A C 1
ATOM 915 O O . PRO A 1 119 ? 2.412 10.282 -9.175 1.00 81.06 119 PRO A O 1
ATOM 918 N N . ASN A 1 120 ? 2.351 8.111 -8.591 1.00 94.00 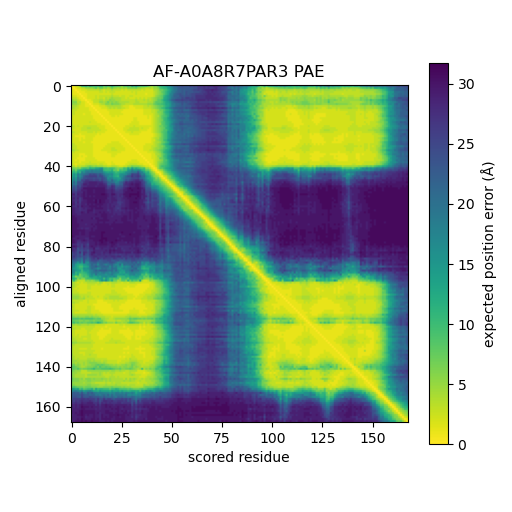120 ASN A N 1
ATOM 919 C CA . ASN A 1 120 ? 2.999 8.217 -7.281 1.00 94.00 120 ASN A CA 1
ATOM 920 C C . ASN A 1 120 ? 2.116 8.695 -6.114 1.00 94.00 120 ASN A C 1
ATOM 922 O O . ASN A 1 120 ? 2.635 9.014 -5.045 1.00 94.00 120 ASN A O 1
ATOM 926 N N . ILE A 1 121 ? 0.790 8.714 -6.287 1.00 96.62 121 ILE A N 1
ATOM 927 C CA . ILE A 1 121 ? -0.166 8.899 -5.190 1.00 96.62 121 ILE A CA 1
ATOM 928 C C . ILE A 1 121 ? -0.896 7.587 -4.899 1.00 96.62 121 ILE A C 1
ATOM 930 O O . ILE A 1 121 ? -1.466 6.961 -5.796 1.00 96.62 121 ILE A O 1
ATOM 934 N N . ILE A 1 122 ? -0.936 7.227 -3.619 1.00 97.25 122 ILE A N 1
ATOM 935 C CA . ILE A 1 122 ? -1.769 6.165 -3.065 1.00 97.25 122 ILE A CA 1
ATOM 936 C C . ILE A 1 122 ? -2.927 6.764 -2.272 1.00 97.25 122 ILE A C 1
ATOM 938 O O . ILE A 1 122 ? -2.762 7.697 -1.481 1.00 97.25 122 ILE A O 1
ATOM 942 N N . LEU A 1 123 ? -4.100 6.185 -2.487 1.00 97.75 123 LEU A N 1
ATOM 943 C CA . LEU A 1 123 ? -5.294 6.366 -1.683 1.00 97.75 123 LEU A CA 1
ATOM 944 C C . LEU A 1 123 ? -5.391 5.219 -0.683 1.00 97.75 123 LEU A C 1
ATOM 946 O O . LEU A 1 123 ? -5.200 4.060 -1.048 1.00 97.75 123 LEU A O 1
ATOM 950 N N . ILE A 1 124 ? -5.684 5.549 0.572 1.00 98.31 124 ILE A N 1
ATOM 951 C CA . ILE A 1 124 ? -5.828 4.573 1.653 1.00 98.31 124 ILE A CA 1
ATOM 952 C C . ILE A 1 124 ? -7.127 4.868 2.386 1.00 98.31 124 ILE A C 1
ATOM 954 O O . ILE A 1 124 ? -7.343 6.001 2.818 1.00 98.31 124 ILE A O 1
ATOM 958 N N . VAL A 1 125 ? -7.977 3.858 2.541 1.00 97.88 125 VAL A N 1
ATOM 959 C CA . VAL A 1 125 ? -9.256 3.969 3.252 1.00 97.88 125 VAL A CA 1
ATOM 960 C C . VAL A 1 125 ? -9.274 2.949 4.378 1.00 97.88 125 VAL A C 1
ATOM 962 O O . VAL A 1 125 ? -9.065 1.763 4.134 1.00 97.88 125 VAL A O 1
ATOM 965 N N . GLY A 1 126 ? -9.494 3.415 5.604 1.00 97.19 126 GLY A N 1
ATOM 966 C CA . GLY A 1 126 ? -9.622 2.580 6.792 1.00 97.19 126 GLY A CA 1
ATOM 967 C C . GLY A 1 126 ? -11.073 2.223 7.095 1.00 97.19 126 GLY A C 1
ATOM 968 O O . GLY A 1 126 ? -11.976 3.041 6.902 1.00 97.19 126 GLY A O 1
ATOM 969 N N . THR A 1 127 ? -11.302 1.031 7.645 1.00 96.25 127 THR A N 1
ATOM 970 C CA . THR A 1 127 ? -12.622 0.607 8.150 1.00 96.25 127 THR A CA 1
ATOM 971 C C . THR A 1 127 ? -13.138 1.488 9.290 1.00 96.25 127 THR A C 1
ATOM 973 O O . THR A 1 127 ? -14.343 1.590 9.500 1.00 96.25 127 THR A O 1
ATOM 976 N N . ASP A 1 128 ? -12.250 2.220 9.967 1.00 94.12 128 ASP A N 1
ATOM 977 C CA . ASP A 1 128 ? -12.597 3.224 10.976 1.00 94.12 128 ASP A CA 1
ATOM 978 C C . ASP A 1 128 ? -13.071 4.575 10.385 1.00 94.12 128 ASP A C 1
ATOM 980 O O . ASP A 1 128 ? -13.230 5.569 11.106 1.00 94.12 128 ASP A O 1
ATOM 984 N N . GLY A 1 129 ? -13.248 4.631 9.062 1.00 94.75 129 GLY A N 1
ATOM 985 C CA . GLY A 1 129 ? -13.643 5.815 8.306 1.00 94.75 129 GLY A CA 1
ATOM 986 C C . GLY A 1 129 ? -12.512 6.809 8.056 1.00 94.75 129 GLY A C 1
ATOM 987 O O . GLY A 1 129 ? -12.790 7.931 7.622 1.00 94.75 129 GLY A O 1
ATOM 988 N N . SER A 1 130 ? -11.260 6.453 8.349 1.00 95.88 130 SER A N 1
ATOM 989 C CA . SER A 1 130 ? -10.100 7.264 7.977 1.00 95.88 130 SER A CA 1
ATOM 990 C C . SER A 1 130 ? -9.807 7.183 6.477 1.00 95.88 130 SER A C 1
ATOM 992 O O . SER A 1 130 ? -10.039 6.174 5.816 1.00 95.88 130 SER A O 1
ATOM 994 N N . PHE A 1 131 ? -9.298 8.278 5.928 1.00 97.12 131 PHE A N 1
ATOM 995 C CA . PHE A 1 131 ? -8.887 8.411 4.542 1.00 97.12 131 PHE A CA 1
ATOM 996 C C . PHE A 1 131 ? -7.568 9.157 4.467 1.00 97.12 131 PHE A C 1
ATOM 998 O O . PHE A 1 131 ? -7.421 10.244 5.034 1.00 97.12 131 PHE A O 1
ATOM 1005 N N . TYR A 1 132 ? -6.638 8.596 3.706 1.00 97.56 132 TYR A N 1
ATOM 1006 C CA . TYR A 1 132 ? -5.317 9.152 3.493 1.00 97.56 132 TYR A CA 1
ATOM 1007 C C . TYR A 1 132 ? -5.041 9.270 2.005 1.00 97.56 132 TYR A C 1
ATOM 1009 O O . TYR A 1 132 ? -5.348 8.375 1.216 1.00 97.56 132 TYR A O 1
ATOM 1017 N N . ARG A 1 133 ? -4.380 10.367 1.647 1.00 97.31 133 ARG A N 1
ATOM 1018 C CA . ARG A 1 133 ? -3.698 10.502 0.365 1.00 97.31 133 ARG A CA 1
ATOM 1019 C C . ARG A 1 133 ? -2.213 10.618 0.646 1.00 97.31 133 ARG A C 1
ATOM 1021 O O . ARG A 1 133 ? -1.796 11.582 1.286 1.00 97.31 133 ARG A O 1
ATOM 1028 N N . CYS A 1 134 ? -1.434 9.657 0.176 1.00 97.75 134 CYS A N 1
ATOM 1029 C CA . CYS A 1 134 ? -0.003 9.570 0.438 1.00 97.75 134 CYS A CA 1
ATOM 1030 C C . CYS A 1 134 ? 0.771 9.622 -0.878 1.00 97.75 134 CYS A C 1
ATOM 1032 O O . CYS A 1 134 ? 0.437 8.908 -1.819 1.00 97.75 134 CYS A O 1
ATOM 1034 N N . GLY A 1 135 ? 1.789 10.475 -0.949 1.00 97.00 135 GLY A N 1
ATOM 1035 C CA . GLY A 1 135 ? 2.712 10.547 -2.078 1.00 97.00 135 GLY A CA 1
ATOM 1036 C C . GLY A 1 135 ? 4.026 9.844 -1.777 1.00 97.00 135 GLY A C 1
ATOM 1037 O O . GLY A 1 135 ? 4.499 9.890 -0.642 1.00 97.00 135 GLY A O 1
AT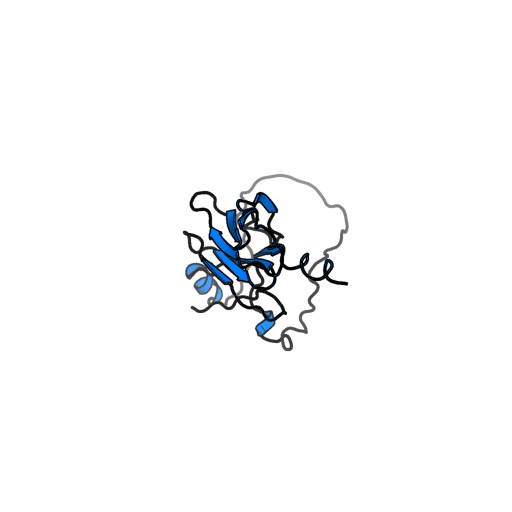OM 1038 N N . PHE A 1 136 ? 4.628 9.224 -2.786 1.00 95.81 136 PHE A N 1
ATOM 1039 C CA . PHE A 1 136 ? 5.953 8.613 -2.680 1.00 95.81 136 PHE A CA 1
ATOM 1040 C C . PHE A 1 136 ? 6.900 9.109 -3.775 1.00 95.81 136 PHE A C 1
ATOM 1042 O O . PHE A 1 136 ? 6.458 9.561 -4.832 1.00 95.81 136 PHE A O 1
ATOM 1049 N N . ASP A 1 137 ? 8.204 9.039 -3.513 1.00 93.38 137 ASP A N 1
ATOM 1050 C CA . ASP A 1 137 ? 9.234 9.318 -4.512 1.00 93.38 137 ASP A CA 1
ATOM 1051 C C . ASP A 1 137 ? 9.529 8.028 -5.303 1.00 93.38 137 ASP A C 1
ATOM 1053 O O . ASP A 1 137 ? 9.921 7.028 -4.703 1.00 93.38 137 ASP A O 1
ATOM 1057 N N . PRO A 1 138 ? 9.326 7.996 -6.634 1.00 91.00 138 PRO A N 1
ATOM 1058 C CA . PRO A 1 138 ? 9.579 6.801 -7.436 1.00 91.00 138 PRO A CA 1
ATOM 1059 C C . PRO A 1 138 ? 11.073 6.470 -7.597 1.00 91.00 138 PRO A C 1
ATOM 1061 O O . PRO A 1 138 ? 11.398 5.380 -8.067 1.00 91.00 138 PRO A O 1
ATOM 1064 N N . LEU A 1 139 ? 11.981 7.400 -7.278 1.00 87.81 139 LEU A N 1
ATOM 1065 C CA . LEU A 1 139 ? 13.421 7.246 -7.505 1.00 87.81 139 LEU A CA 1
ATOM 1066 C C . LEU A 1 139 ? 14.186 6.843 -6.247 1.00 87.81 139 LEU A C 1
ATOM 1068 O O . LEU A 1 139 ? 15.221 6.187 -6.347 1.00 87.81 139 LEU A O 1
ATOM 1072 N N . ASN A 1 140 ? 13.688 7.235 -5.078 1.00 86.50 140 ASN A N 1
ATOM 1073 C CA . ASN A 1 140 ? 14.388 7.063 -3.814 1.00 86.50 140 ASN A CA 1
ATOM 1074 C C . ASN A 1 140 ? 13.570 6.205 -2.861 1.00 86.50 140 ASN A C 1
ATOM 1076 O O . ASN A 1 140 ? 12.359 6.371 -2.737 1.00 86.50 140 ASN A O 1
ATOM 1080 N N . THR A 1 141 ? 14.247 5.315 -2.134 1.00 86.00 141 THR A N 1
ATOM 1081 C CA . THR A 1 141 ? 13.594 4.593 -1.047 1.00 86.00 141 THR A CA 1
ATOM 1082 C C . THR A 1 141 ? 13.298 5.559 0.098 1.00 86.00 141 THR A C 1
ATOM 1084 O O . THR A 1 141 ? 14.231 6.070 0.718 1.00 86.00 141 THR A O 1
ATOM 1087 N N . SER A 1 142 ? 12.021 5.831 0.375 1.00 86.25 142 SER A N 1
ATOM 1088 C CA . SER A 1 142 ? 11.617 6.860 1.340 1.00 86.25 142 SER A CA 1
ATOM 1089 C C . SER A 1 142 ? 10.358 6.497 2.125 1.00 86.25 142 SER A C 1
ATOM 1091 O O . SER A 1 142 ? 9.556 5.655 1.727 1.00 86.25 142 SER A O 1
ATOM 1093 N N . GLU A 1 143 ? 10.130 7.187 3.241 1.00 91.00 143 GLU A N 1
ATOM 1094 C CA . GLU A 1 143 ? 8.793 7.228 3.832 1.00 91.00 143 GLU A CA 1
ATOM 1095 C C . GLU A 1 143 ? 7.845 7.981 2.883 1.00 91.00 143 GLU A C 1
ATOM 1097 O O . GLU A 1 143 ? 8.251 8.940 2.215 1.00 91.00 143 GLU A O 1
ATOM 1102 N N . MET A 1 144 ? 6.593 7.535 2.775 1.00 95.19 144 MET A N 1
ATOM 1103 C CA . MET A 1 144 ? 5.594 8.261 1.995 1.00 95.19 144 MET A CA 1
ATOM 1104 C C . MET A 1 144 ? 5.174 9.514 2.754 1.00 95.19 144 MET A C 1
ATOM 1106 O O . MET A 1 144 ? 4.930 9.487 3.960 1.00 95.19 144 MET A O 1
ATOM 1110 N N . LYS A 1 145 ? 4.995 10.614 2.028 1.00 93.31 145 LYS A N 1
ATOM 1111 C CA . LYS A 1 145 ? 4.473 11.850 2.596 1.00 93.31 145 LYS A CA 1
ATOM 1112 C C . LYS A 1 145 ? 2.953 11.822 2.580 1.00 93.31 145 LYS A C 1
ATOM 1114 O O . LYS A 1 145 ? 2.337 11.758 1.516 1.00 93.31 145 LYS A O 1
ATOM 1119 N N . GLN A 1 146 ? 2.340 11.960 3.748 1.00 94.81 146 GLN A N 1
ATOM 1120 C CA . GLN A 1 146 ? 0.908 12.196 3.834 1.00 94.81 146 GLN A CA 1
ATOM 1121 C C . GLN A 1 146 ? 0.569 13.588 3.276 1.00 94.81 146 GLN A C 1
ATOM 1123 O O . GLN A 1 146 ? 0.975 14.614 3.817 1.00 94.81 146 GLN A O 1
ATOM 1128 N N . VAL A 1 147 ? -0.165 13.614 2.166 1.00 93.31 147 VAL A N 1
ATOM 1129 C CA . VAL A 1 147 ? -0.652 14.831 1.502 1.00 93.31 147 VAL A CA 1
ATOM 1130 C C . VAL A 1 147 ? -1.986 15.269 2.099 1.00 93.31 147 VAL A C 1
ATOM 1132 O O . VAL A 1 147 ? -2.265 16.460 2.187 1.00 93.31 147 VAL A O 1
ATOM 1135 N N . GLU A 1 148 ? -2.821 14.315 2.513 1.00 94.56 148 GLU A N 1
ATOM 1136 C CA . GLU A 1 148 ? -4.143 14.595 3.071 1.00 94.56 148 GLU A CA 1
ATOM 1137 C C . GLU A 1 148 ? -4.558 13.550 4.111 1.00 94.56 148 GLU A C 1
ATOM 1139 O O . GLU A 1 148 ? -4.207 12.372 4.004 1.00 94.56 148 GLU A O 1
ATOM 1144 N N . HIS A 1 149 ? -5.336 13.994 5.099 1.00 95.88 149 HIS A N 1
ATOM 1145 C CA . HIS A 1 149 ? -6.027 13.155 6.073 1.00 95.88 149 HIS A CA 1
ATOM 1146 C C . 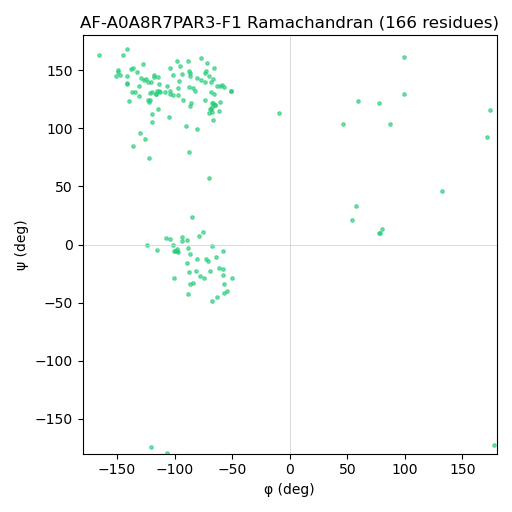HIS A 1 149 ? -7.464 13.633 6.226 1.00 95.88 149 HIS A C 1
ATOM 1148 O O . HIS A 1 149 ? -7.686 14.816 6.489 1.00 95.88 149 HIS A O 1
ATOM 1154 N N . LYS A 1 150 ? -8.431 12.725 6.155 1.00 94.19 150 LYS A N 1
ATOM 1155 C CA . LYS A 1 150 ? -9.809 12.993 6.573 1.00 94.19 150 LYS A CA 1
ATOM 1156 C C . LYS A 1 150 ? -10.351 11.802 7.348 1.00 94.19 150 LYS A C 1
ATOM 1158 O O . LYS A 1 150 ? -9.954 10.671 7.104 1.00 94.19 150 LYS A O 1
ATOM 1163 N N . ARG A 1 151 ? -11.273 12.056 8.274 1.00 92.56 151 ARG A N 1
ATOM 1164 C CA . ARG A 1 151 ? -12.064 11.016 8.938 1.00 92.56 151 ARG A CA 1
ATOM 1165 C C . ARG A 1 151 ? -13.527 11.284 8.633 1.00 92.56 151 ARG A C 1
ATOM 1167 O O . ARG A 1 151 ? -14.068 12.299 9.063 1.00 92.56 151 ARG A O 1
ATOM 1174 N N . PHE A 1 152 ? -14.137 10.399 7.858 1.00 86.00 152 PHE A N 1
ATOM 1175 C CA . PHE A 1 152 ? -15.496 10.576 7.352 1.00 86.00 152 PHE A CA 1
ATOM 1176 C C . PHE A 1 152 ? -16.567 10.023 8.297 1.00 86.00 152 PHE A C 1
ATOM 1178 O O . PHE A 1 152 ? -17.727 10.404 8.179 1.00 86.00 152 PHE A O 1
ATOM 1185 N N . MET A 1 153 ? -16.191 9.177 9.262 1.00 79.56 153 MET A N 1
ATOM 1186 C CA . MET A 1 153 ? -17.122 8.584 10.225 1.00 79.56 153 MET A CA 1
ATOM 1187 C C . MET A 1 153 ? -16.731 8.924 11.666 1.00 79.56 153 MET A C 1
ATOM 1189 O O . MET A 1 153 ? -15.581 8.757 12.075 1.00 79.56 153 MET A O 1
ATOM 1193 N N . LYS A 1 154 ? -17.707 9.395 12.451 1.00 68.56 154 LYS A N 1
ATOM 1194 C CA . LYS A 1 154 ? -17.620 9.414 13.914 1.00 68.56 154 LYS A CA 1
ATOM 1195 C C . LYS A 1 154 ? -18.185 8.089 14.404 1.00 68.56 154 LYS A C 1
ATOM 1197 O O . LYS A 1 154 ? -19.400 7.908 14.394 1.00 68.56 154 LYS A O 1
ATOM 1202 N N . ILE A 1 155 ? -17.317 7.160 14.783 1.00 65.25 155 ILE A N 1
ATOM 1203 C CA . ILE A 1 155 ? -17.762 5.938 15.451 1.00 65.25 155 ILE A CA 1
ATOM 1204 C C . ILE A 1 155 ? -18.269 6.377 16.825 1.00 65.25 155 ILE A C 1
ATOM 1206 O O . ILE A 1 155 ? -17.516 6.970 17.595 1.00 65.25 155 ILE A O 1
ATOM 1210 N N . LYS A 1 156 ? -19.563 6.179 17.090 1.00 61.75 156 LYS A N 1
ATOM 1211 C CA . LYS A 1 156 ? -20.107 6.356 18.436 1.00 61.75 156 LYS A CA 1
ATOM 1212 C C . LYS A 1 156 ? -19.538 5.225 19.281 1.00 61.75 156 LYS A C 1
ATOM 1214 O O . LYS A 1 156 ? -19.793 4.065 18.972 1.00 61.75 156 LYS A O 1
ATOM 1219 N N . GLU A 1 157 ? -18.755 5.554 20.299 1.00 62.09 157 GLU A N 1
ATOM 1220 C CA . GLU A 1 157 ? -18.444 4.584 21.345 1.00 62.09 157 GLU A CA 1
ATOM 1221 C C . GLU A 1 157 ? -19.776 4.172 21.985 1.00 62.09 157 GLU A C 1
ATOM 1223 O O . GLU A 1 157 ? -20.569 5.024 22.387 1.00 62.09 157 GLU A O 1
ATOM 1228 N N . SER A 1 158 ? -20.084 2.875 21.974 1.00 53.94 158 SER A N 1
ATOM 1229 C CA . SER A 1 158 ? -21.261 2.339 22.652 1.00 53.94 158 SER A CA 1
ATOM 1230 C C . SER A 1 158 ? -21.063 2.489 24.160 1.00 53.94 158 SER A C 1
ATOM 1232 O O . SER A 1 158 ? -20.123 1.922 24.718 1.00 53.94 158 SER A O 1
ATOM 1234 N N . GLU A 1 159 ? -21.939 3.255 24.812 1.00 51.88 159 GLU A N 1
ATOM 1235 C CA . GLU A 1 159 ? -21.978 3.484 26.263 1.00 51.88 159 GLU A CA 1
ATOM 1236 C C . GLU A 1 159 ? -22.418 2.228 27.048 1.00 51.88 159 GLU A C 1
ATOM 1238 O O . GLU A 1 159 ? -23.371 2.274 27.817 1.00 51.88 159 GLU A O 1
ATOM 1243 N N . ASP A 1 160 ? -21.725 1.095 26.905 1.00 52.50 160 ASP A N 1
ATOM 1244 C CA . ASP A 1 160 ? -21.994 -0.103 27.726 1.00 52.50 160 ASP A CA 1
ATOM 1245 C C . ASP A 1 160 ? -21.188 -0.139 29.039 1.00 52.50 160 ASP A C 1
ATOM 1247 O O . ASP A 1 160 ? -21.313 -1.070 29.832 1.00 52.50 160 ASP A O 1
ATOM 1251 N N . SER A 1 161 ? -20.419 0.912 29.344 1.00 50.91 161 SER A N 1
ATOM 1252 C CA . SER A 1 161 ? -19.612 0.992 30.575 1.00 50.91 161 SER A CA 1
ATOM 1253 C C . SER A 1 161 ? -20.212 1.859 31.690 1.00 50.91 161 SER A C 1
ATOM 1255 O O . SER A 1 161 ? -19.610 1.955 32.756 1.00 50.91 161 SER A O 1
ATOM 1257 N N . GLN A 1 162 ? -21.384 2.482 31.504 1.00 49.00 162 GLN A N 1
ATOM 1258 C CA . GLN A 1 162 ? -21.997 3.333 32.545 1.00 49.00 162 GLN A CA 1
ATOM 1259 C C . GLN A 1 162 ? -23.125 2.667 33.349 1.00 49.00 162 GLN A C 1
ATOM 1261 O O . GLN A 1 162 ? -23.567 3.235 34.344 1.00 49.00 162 GLN A O 1
ATOM 1266 N N . ARG A 1 163 ? -23.559 1.444 33.011 1.00 48.81 163 ARG A N 1
ATOM 1267 C CA . ARG A 1 163 ? -24.664 0.782 33.735 1.00 48.81 163 ARG A CA 1
ATOM 1268 C C . ARG A 1 163 ? -24.241 -0.051 34.954 1.00 48.81 163 ARG A C 1
ATOM 1270 O O . ARG A 1 163 ? -25.102 -0.565 35.652 1.00 48.81 163 ARG A O 1
ATOM 1277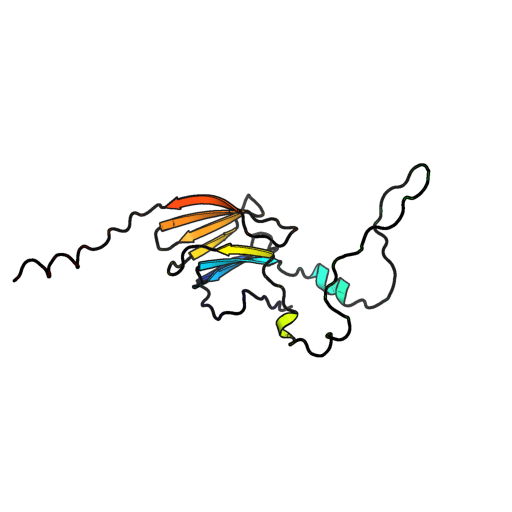 N N . VAL A 1 164 ? -22.943 -0.168 35.246 1.00 54.59 164 VAL A N 1
ATOM 1278 C CA . VAL A 1 164 ? -22.455 -1.000 36.371 1.00 54.59 164 VAL A CA 1
ATOM 1279 C C . VAL A 1 164 ? -22.161 -0.184 37.644 1.00 54.59 164 VAL A C 1
ATOM 1281 O O . VAL A 1 164 ? -21.901 -0.765 38.687 1.00 54.59 164 VAL A O 1
ATOM 1284 N N . GLN A 1 165 ? -22.246 1.154 37.619 1.00 52.19 165 GLN A N 1
ATOM 1285 C CA . GLN A 1 165 ? -21.954 1.995 38.801 1.00 52.19 165 GLN A CA 1
ATOM 1286 C C . GLN A 1 165 ? -23.183 2.639 39.467 1.00 52.19 165 GLN A C 1
ATOM 1288 O O . GLN A 1 165 ? -23.018 3.429 40.390 1.00 52.19 165 GLN A O 1
ATOM 1293 N N . SER A 1 166 ? -24.411 2.320 39.041 1.00 51.34 166 SER A N 1
ATOM 1294 C CA . SER A 1 166 ? -25.637 2.863 39.658 1.00 51.34 166 SER A CA 1
ATOM 1295 C C . SER A 1 166 ? -26.386 1.878 40.563 1.00 51.34 166 SER A C 1
ATOM 1297 O O . SER A 1 166 ? -27.466 2.207 41.043 1.00 51.34 166 SER A O 1
ATOM 1299 N N . GLU A 1 167 ? -25.843 0.682 40.790 1.00 49.06 167 GLU A N 1
ATOM 1300 C CA . GLU A 1 167 ? -26.405 -0.317 41.705 1.00 49.06 167 GLU A CA 1
ATOM 1301 C C . GLU A 1 167 ? -25.364 -0.679 42.774 1.00 49.06 167 GLU A C 1
ATOM 1303 O O . GLU A 1 167 ? -24.716 -1.723 42.714 1.00 49.06 167 GLU A O 1
ATOM 1308 N N . THR A 1 168 ? -25.139 0.212 43.743 1.00 47.78 168 THR A N 1
ATOM 1309 C CA . THR A 1 168 ? -24.619 -0.159 45.073 1.00 47.78 168 THR A CA 1
ATOM 1310 C C . THR A 1 168 ? -25.018 0.872 46.116 1.00 47.78 168 THR A C 1
ATOM 1312 O O . THR A 1 168 ? -24.952 2.081 45.802 1.00 47.78 168 THR A O 1
#

Nearest PDB structures (foldseek):
  8kbx-assembly1_A  TM=7.052E-01  e=2.602E-08  Homo sapiens
  6rgo-assembly1_B  TM=9.178E-01  e=3.944E-06  Kluyveromyces lactis NRRL Y-1140
  3vu4-assembly3_B  TM=7.519E-01  e=3.122E-06  Kluyveromyces marxianus
  8ghm-assembly1_G  TM=5.430E-01  e=1.320E-02  Saccharomyces cerevisiae
  8ghn-assembly1_G  TM=5.430E-01  e=1.572E-02  Saccharomyces cerevisiae

Mean predicted aligned error: 15.55 Å

Radius of gyration: 23.92 Å; Cα contacts (8 Å, |Δi|>4): 249; chains: 1; bounding box: 70×41×70 Å

Sequence (168 aa):
MVQELRRGIDRADIHCIAFSPDFRWLAVSSDKGTVHVFPVASVDKATSTMAGGDRDALLVAPSRAAASPPPPAAAKQGSLLPSFLKGYLPSYFSSERSLAQVRLREGVEYAVEFWRHHPNIILIVGTDGSFYRCGFDPLNTSEMKQVEHKRFMKIKESEDSQRVQSET

Foldseek 3Di:
DDADEDADDDDWDWQEWEAAPVRQWIWTQTLQQKIFIAGDDDPVVVVVVPPDDDDDDDDDDDDDDDDDDDDDDDDDDDDPDDPVCPPPPDPVVVHYYGLEMEGGDHPWRWYWYDDNPDPQWIWIATPQQKIWIWGDDPPGRYYTHTPDIDRPDDDPDPPPPPPPPPPD

pLDDT: mean 74.23, std 24.17, range [30.19, 98.56]

InterPro domains:
  IPR015943 WD40/YVTN repeat-like-containing domain superfamily [G3DSA:2.130.10.10] (3-163)
  IPR036322 WD40-repeat-containing domain superfamily [SSF50978] (3-133)
  IPR048382 BCAS3, WD40 domain [PF21034] (4-42)
  IPR048720 PROPPIN [PTHR11227] (2-152)

Solvent-accessible surface area (backbone atoms only — not comparable to full-atom values): 10964 Å² total; per-residue (Å²): 140,88,87,67,76,39,92,69,90,69,91,70,54,75,65,29,72,32,61,33,98,83,56,51,34,36,39,39,24,29,56,73,11,34,39,36,32,30,78,45,86,54,76,79,61,59,63,68,70,70,66,83,71,94,78,82,92,76,82,89,72,91,84,88,86,86,90,88,88,87,83,85,88,80,85,92,80,86,77,94,66,71,87,85,53,84,85,74,64,60,73,72,77,74,42,51,62,49,36,26,38,41,81,57,65,64,88,39,58,37,46,55,42,54,44,90,90,42,88,54,32,37,39,37,41,32,77,71,31,36,37,37,34,31,37,47,61,95,87,48,77,41,71,38,46,76,76,44,78,50,69,81,47,86,80,76,80,78,82,78,79,69,76,76,79,80,78,128

Organism: Triticum urartu (NCBI:txid4572)

Secondary structure (DSSP, 8-state):
----EE--SS---EEEEEE-TTSSEEEEEETTSEEEEEEPPPHHHHHTTS-------------------PPP----------GGGTTTS-GGGGSEEPSEEEE--TT--EEEEE-TTSTTEEEEEETTSEEEEEE--SSS-EEPEEEEEEE---PPPP--SSTTSS--